Protein AF-A0A1Q9QWP8-F1 (afdb_monomer_lite)

Structure (mmCIF, N/CA/C/O backbone):
data_AF-A0A1Q9QWP8-F1
#
_entry.id   AF-A0A1Q9QWP8-F1
#
loop_
_atom_site.group_PDB
_atom_site.id
_atom_site.type_symbol
_atom_site.label_atom_id
_atom_site.label_alt_id
_atom_site.label_comp_id
_atom_site.label_asym_id
_atom_site.label_entity_id
_atom_site.label_seq_id
_atom_site.pdbx_PDB_ins_code
_atom_site.Cartn_x
_atom_site.Cartn_y
_atom_site.Cartn_z
_atom_site.occupancy
_atom_site.B_iso_or_equiv
_atom_site.auth_seq_id
_atom_site.auth_comp_id
_atom_site.auth_asym_id
_atom_site.auth_atom_id
_atom_site.pdbx_PDB_model_num
ATOM 1 N N . MET A 1 1 ? 18.441 2.548 13.757 1.00 45.31 1 MET A N 1
ATOM 2 C CA . MET A 1 1 ? 17.809 1.284 13.307 1.00 45.31 1 MET A CA 1
ATOM 3 C C . MET A 1 1 ? 16.833 1.587 12.165 1.00 45.31 1 MET A C 1
ATOM 5 O O . MET A 1 1 ? 15.636 1.509 12.371 1.00 45.31 1 MET A O 1
ATOM 9 N N . THR A 1 2 ? 17.316 1.989 10.984 1.00 48.22 2 THR A N 1
ATOM 10 C CA . THR A 1 2 ? 16.460 2.495 9.879 1.00 48.22 2 THR A CA 1
ATOM 11 C C . THR A 1 2 ? 16.659 1.765 8.548 1.00 48.22 2 THR A C 1
ATOM 13 O O . THR A 1 2 ? 15.758 1.760 7.720 1.00 48.22 2 THR A O 1
ATOM 16 N N . ALA A 1 3 ? 17.788 1.073 8.361 1.00 51.16 3 ALA A N 1
ATOM 17 C CA . ALA A 1 3 ? 18.102 0.400 7.099 1.00 51.16 3 ALA A CA 1
ATOM 18 C C . ALA A 1 3 ? 17.109 -0.723 6.746 1.00 51.16 3 ALA A C 1
ATOM 20 O O . ALA A 1 3 ? 16.724 -0.874 5.595 1.00 51.16 3 ALA A O 1
ATOM 21 N N . ARG A 1 4 ? 16.647 -1.501 7.735 1.00 53.50 4 ARG A N 1
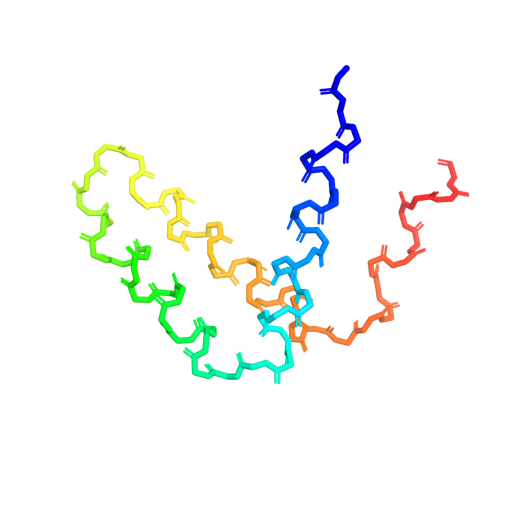ATOM 22 C CA . ARG A 1 4 ? 15.797 -2.681 7.488 1.00 53.50 4 ARG A CA 1
ATOM 23 C C . ARG A 1 4 ? 14.392 -2.332 6.986 1.00 53.50 4 ARG A C 1
ATOM 25 O O . ARG A 1 4 ? 13.808 -3.128 6.263 1.00 53.50 4 ARG A O 1
ATOM 32 N N . THR A 1 5 ? 13.870 -1.169 7.376 1.00 54.62 5 THR A N 1
ATOM 33 C CA . THR A 1 5 ? 12.561 -0.670 6.933 1.00 54.62 5 THR A CA 1
ATOM 34 C C . THR A 1 5 ? 12.649 -0.140 5.505 1.00 54.62 5 THR A C 1
ATOM 36 O O . THR A 1 5 ? 11.827 -0.519 4.685 1.00 54.62 5 THR A O 1
ATOM 39 N N . GLN A 1 6 ? 13.715 0.601 5.175 1.00 55.31 6 GLN A N 1
ATOM 40 C CA . GLN A 1 6 ? 13.962 1.094 3.813 1.00 55.31 6 GLN A CA 1
ATOM 41 C C . GLN A 1 6 ? 14.112 -0.053 2.800 1.00 55.31 6 GLN A C 1
ATOM 43 O O . GLN A 1 6 ? 13.450 -0.046 1.771 1.00 55.31 6 GLN A O 1
ATOM 48 N N . PHE A 1 7 ? 14.877 -1.104 3.131 1.00 57.66 7 PHE A N 1
ATOM 49 C CA . PHE A 1 7 ? 14.989 -2.287 2.261 1.00 57.66 7 PHE A CA 1
ATOM 50 C C . PHE A 1 7 ? 13.660 -3.028 2.070 1.00 57.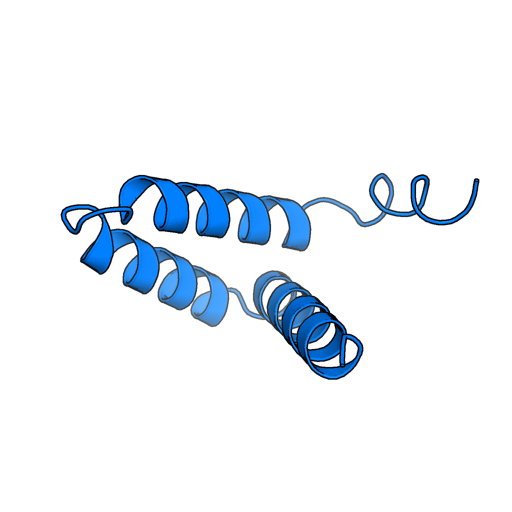66 7 PHE A C 1
ATOM 52 O O . PHE A 1 7 ? 13.443 -3.636 1.022 1.00 57.66 7 PHE A O 1
ATOM 59 N N . HIS A 1 8 ? 12.782 -3.013 3.077 1.00 61.94 8 HIS A N 1
ATOM 60 C CA . HIS A 1 8 ? 11.462 -3.623 2.961 1.00 61.94 8 HIS A CA 1
ATOM 61 C C . HIS A 1 8 ? 10.551 -2.795 2.048 1.00 61.94 8 HIS A C 1
ATOM 63 O O . HIS A 1 8 ? 9.905 -3.360 1.173 1.00 61.94 8 HIS A O 1
ATOM 69 N N . GLU A 1 9 ? 10.560 -1.469 2.192 1.00 61.28 9 GLU A N 1
ATOM 70 C CA . GLU A 1 9 ? 9.769 -0.555 1.361 1.00 61.28 9 GLU A CA 1
ATOM 71 C C . GLU A 1 9 ? 10.211 -0.568 -0.110 1.00 61.28 9 GLU A C 1
ATOM 73 O O . GLU A 1 9 ? 9.362 -0.681 -0.994 1.00 61.28 9 GLU A O 1
ATOM 78 N N . ASP A 1 10 ? 11.522 -0.555 -0.377 1.00 64.38 10 ASP A N 1
ATOM 79 C CA . ASP A 1 10 ? 12.067 -0.672 -1.737 1.00 64.38 10 ASP A CA 1
ATOM 80 C C . ASP A 1 10 ? 11.728 -2.030 -2.375 1.00 64.38 10 ASP A C 1
ATOM 82 O O . ASP A 1 10 ? 11.451 -2.111 -3.574 1.00 64.38 10 ASP A O 1
ATOM 86 N N . SER A 1 11 ? 11.694 -3.103 -1.572 1.00 75.94 11 SER A N 1
ATOM 87 C CA . SER A 1 11 ? 11.298 -4.436 -2.050 1.00 75.94 11 SER A CA 1
ATOM 88 C C . SER A 1 11 ? 9.814 -4.493 -2.417 1.00 75.94 11 SER A C 1
ATOM 90 O O . SER A 1 11 ? 9.465 -5.073 -3.442 1.00 75.94 11 SER A O 1
ATOM 92 N N . VAL A 1 12 ? 8.943 -3.868 -1.618 1.00 81.94 12 VAL A N 1
ATOM 93 C CA . VAL A 1 12 ? 7.497 -3.821 -1.884 1.00 81.94 12 VAL A CA 1
ATOM 94 C C . VAL A 1 12 ? 7.202 -3.011 -3.145 1.00 81.94 12 VAL A C 1
ATOM 96 O O . VAL A 1 12 ? 6.432 -3.468 -3.982 1.00 81.94 12 VAL A O 1
ATOM 99 N N . LEU A 1 13 ? 7.844 -1.855 -3.344 1.00 86.69 13 LEU A N 1
ATOM 100 C CA . LEU A 1 13 ? 7.662 -1.060 -4.567 1.00 86.69 13 LEU A CA 1
ATOM 101 C C . LEU A 1 13 ? 8.099 -1.816 -5.830 1.00 86.69 13 LEU A C 1
ATOM 103 O O . LEU A 1 13 ? 7.434 -1.714 -6.859 1.00 86.69 13 LEU A O 1
ATOM 107 N N . GLY A 1 14 ? 9.181 -2.599 -5.752 1.00 84.94 14 GLY A N 1
ATOM 108 C CA . GLY A 1 14 ? 9.599 -3.484 -6.842 1.00 84.94 14 GLY A CA 1
ATOM 109 C C . GLY A 1 14 ? 8.541 -4.540 -7.173 1.00 84.94 14 GLY A C 1
ATOM 110 O O . GLY A 1 14 ? 8.159 -4.677 -8.332 1.00 84.94 14 GLY A O 1
ATOM 111 N N . MET A 1 15 ? 8.007 -5.222 -6.154 1.00 87.06 15 MET A N 1
ATOM 112 C CA . MET A 1 15 ? 6.944 -6.223 -6.329 1.00 87.06 15 MET A CA 1
ATOM 113 C C . MET A 1 15 ? 5.667 -5.609 -6.916 1.00 87.06 15 MET A C 1
ATOM 115 O O . MET A 1 15 ? 5.117 -6.151 -7.863 1.00 87.06 15 MET A O 1
ATOM 119 N N . LEU A 1 16 ? 5.239 -4.437 -6.433 1.00 90.62 16 LEU A N 1
ATOM 120 C CA . LEU A 1 16 ? 4.052 -3.735 -6.943 1.00 90.62 16 LEU A CA 1
ATOM 121 C C . LEU A 1 16 ? 4.178 -3.284 -8.407 1.00 90.62 16 LEU A C 1
ATOM 123 O O . LEU A 1 16 ? 3.162 -3.042 -9.064 1.00 90.62 16 LEU A O 1
ATOM 127 N N . ARG A 1 17 ? 5.408 -3.108 -8.902 1.00 88.06 17 ARG A N 1
ATOM 128 C CA . ARG A 1 17 ? 5.678 -2.751 -10.298 1.00 88.06 17 ARG A CA 1
ATOM 129 C C . ARG A 1 17 ? 5.703 -3.979 -11.198 1.00 88.06 17 ARG A C 1
ATOM 131 O O . ARG A 1 17 ? 5.156 -3.930 -12.296 1.00 88.06 17 ARG A O 1
ATOM 138 N N . ASP A 1 18 ? 6.394 -5.024 -10.751 1.00 90.44 18 ASP A N 1
ATOM 139 C CA . ASP A 1 18 ? 6.762 -6.163 -11.590 1.00 90.44 18 ASP A CA 1
ATOM 140 C C . ASP A 1 18 ? 5.707 -7.293 -11.546 1.00 90.44 18 ASP A C 1
ATOM 142 O O . ASP A 1 18 ? 5.675 -8.123 -12.455 1.00 90.44 18 ASP A O 1
ATOM 146 N N . ASP A 1 19 ? 4.823 -7.302 -10.539 1.00 93.25 19 ASP A N 1
ATOM 147 C CA . ASP A 1 19 ? 3.755 -8.289 -10.344 1.00 93.25 19 ASP A CA 1
ATOM 148 C C . ASP A 1 19 ? 2.381 -7.600 -10.201 1.00 93.25 19 ASP A C 1
ATOM 150 O O . ASP A 1 19 ? 2.081 -6.907 -9.223 1.00 93.25 19 ASP A O 1
ATOM 154 N N . GLU A 1 20 ? 1.540 -7.767 -11.224 1.00 90.75 20 GLU A N 1
ATOM 155 C CA . GLU A 1 20 ? 0.204 -7.172 -11.266 1.00 90.75 20 G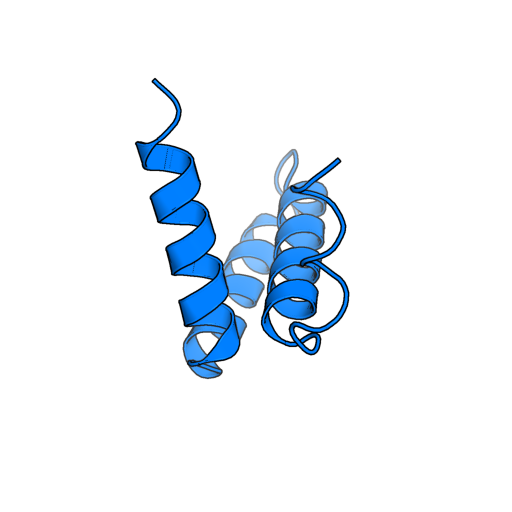LU A CA 1
ATOM 156 C C . GLU A 1 20 ? -0.777 -7.845 -10.299 1.00 90.75 20 GLU A C 1
ATOM 158 O O . GLU A 1 20 ? -1.577 -7.137 -9.682 1.00 90.75 20 GLU A O 1
ATOM 163 N N . ASP A 1 21 ? -0.686 -9.165 -10.124 1.00 94.56 21 ASP A N 1
ATOM 164 C CA . ASP A 1 21 ? -1.551 -9.917 -9.212 1.00 94.56 21 ASP A CA 1
ATOM 165 C C . ASP A 1 21 ? -1.238 -9.526 -7.765 1.00 94.56 21 ASP A C 1
ATOM 167 O O . ASP A 1 21 ? -2.144 -9.212 -6.992 1.00 94.56 21 ASP A O 1
ATOM 171 N N . PHE A 1 22 ? 0.049 -9.395 -7.429 1.00 92.69 22 PHE A N 1
ATOM 172 C CA . PHE A 1 22 ? 0.475 -8.879 -6.129 1.00 92.69 22 PHE A CA 1
ATOM 173 C C . PHE A 1 22 ? -0.041 -7.456 -5.872 1.00 92.69 22 PHE A C 1
ATOM 175 O O . PHE A 1 22 ? -0.487 -7.144 -4.769 1.00 92.69 22 PHE A O 1
ATOM 182 N N . ALA A 1 23 ? -0.020 -6.574 -6.877 1.00 93.38 23 ALA A N 1
ATOM 183 C CA . ALA A 1 23 ? -0.555 -5.221 -6.732 1.00 93.38 23 ALA A CA 1
ATOM 184 C C . ALA A 1 23 ? -2.074 -5.203 -6.488 1.00 93.38 23 ALA A C 1
ATOM 186 O O . ALA A 1 23 ? -2.560 -4.361 -5.727 1.00 93.38 23 ALA A O 1
ATOM 187 N N . LEU A 1 24 ? -2.818 -6.121 -7.112 1.00 94.88 24 LEU A N 1
ATOM 188 C CA . LEU A 1 24 ? -4.254 -6.286 -6.888 1.00 94.88 24 LEU A CA 1
ATOM 189 C C . LEU A 1 24 ? -4.542 -6.816 -5.481 1.00 94.88 24 LEU A C 1
ATOM 191 O O . LEU A 1 24 ? -5.376 -6.241 -4.784 1.00 94.88 24 LEU A O 1
ATOM 195 N N . GLU A 1 25 ? -3.826 -7.851 -5.039 1.00 96.25 25 GLU A N 1
ATOM 196 C CA . GLU A 1 25 ? -3.954 -8.408 -3.687 1.00 96.25 25 GLU A CA 1
ATOM 197 C C . GLU A 1 25 ? -3.599 -7.374 -2.612 1.00 96.25 25 GLU A C 1
ATOM 199 O O . GLU A 1 25 ? -4.315 -7.225 -1.623 1.00 96.25 25 GLU A O 1
ATOM 204 N N . TYR A 1 26 ? -2.539 -6.596 -2.835 1.00 93.31 26 TYR A N 1
ATOM 205 C CA . TYR A 1 26 ? -2.116 -5.530 -1.931 1.00 93.31 26 TYR A CA 1
ATOM 206 C C . TYR A 1 26 ? -3.183 -4.436 -1.778 1.00 93.31 26 TYR A C 1
ATOM 208 O O . TYR A 1 26 ? -3.435 -3.959 -0.670 1.00 93.31 26 TYR A O 1
ATOM 216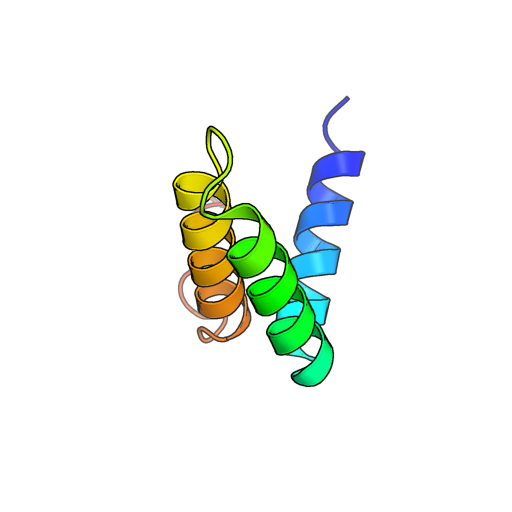 N N . LEU A 1 27 ? -3.838 -4.048 -2.879 1.00 94.75 27 LEU A N 1
ATOM 217 C CA . LEU A 1 27 ? -4.932 -3.078 -2.845 1.00 94.75 27 LEU A CA 1
ATOM 218 C C . LEU A 1 27 ? -6.198 -3.659 -2.203 1.00 94.75 27 LEU A C 1
ATOM 220 O O . LEU A 1 27 ? -6.872 -2.952 -1.457 1.00 94.75 27 LEU A O 1
ATOM 224 N N . ALA A 1 28 ? -6.515 -4.925 -2.483 1.00 96.00 28 ALA A N 1
ATOM 225 C CA . ALA A 1 28 ? -7.672 -5.612 -1.920 1.00 96.00 28 ALA A CA 1
ATOM 226 C C . ALA A 1 28 ? -7.560 -5.739 -0.396 1.00 96.00 28 ALA A C 1
ATOM 228 O O . ALA A 1 28 ? -8.494 -5.367 0.306 1.00 96.00 28 ALA A O 1
ATOM 229 N N . ALA A 1 29 ? -6.395 -6.141 0.119 1.00 95.06 29 ALA A N 1
ATOM 230 C CA . ALA A 1 29 ? -6.147 -6.214 1.557 1.00 95.06 29 ALA A CA 1
ATOM 231 C C . ALA A 1 29 ? -6.306 -4.845 2.244 1.00 95.06 29 ALA A C 1
ATOM 233 O O . ALA A 1 29 ? -6.883 -4.747 3.321 1.00 95.06 29 ALA A O 1
ATOM 234 N N . ALA A 1 30 ? -5.839 -3.764 1.610 1.00 94.94 30 ALA A N 1
ATOM 235 C CA . ALA A 1 30 ? -6.026 -2.417 2.147 1.00 94.94 30 ALA A CA 1
ATOM 236 C C . ALA A 1 30 ? -7.493 -1.947 2.092 1.00 94.94 30 ALA A C 1
ATOM 238 O O . ALA A 1 30 ? -7.904 -1.135 2.917 1.00 94.94 30 ALA A O 1
ATOM 239 N N . LEU A 1 31 ? -8.274 -2.435 1.122 1.00 96.44 31 LEU A N 1
ATOM 240 C CA . LEU A 1 31 ? -9.702 -2.141 1.008 1.00 96.44 31 LEU A CA 1
ATOM 241 C C . LEU A 1 31 ? -10.535 -2.906 2.044 1.00 96.44 31 LEU A C 1
ATOM 243 O O . LEU A 1 31 ? -11.505 -2.354 2.548 1.00 96.44 31 LEU A O 1
ATOM 247 N N . GLU A 1 32 ? -10.169 -4.147 2.369 1.00 97.31 32 GLU A N 1
ATOM 248 C CA . GLU A 1 32 ? -10.847 -4.948 3.402 1.00 97.31 32 GLU A CA 1
ATOM 249 C C . GLU A 1 32 ? -10.814 -4.266 4.776 1.00 97.31 32 GLU A C 1
ATOM 251 O O . GLU A 1 32 ? -11.784 -4.334 5.525 1.00 97.31 32 GLU A O 1
ATOM 256 N N . GLU A 1 33 ? -9.732 -3.547 5.069 1.00 94.81 33 GLU A N 1
ATOM 257 C CA . GLU A 1 33 ? -9.520 -2.845 6.337 1.00 94.81 33 GLU A CA 1
ATOM 258 C C . GLU A 1 33 ? -10.029 -1.389 6.315 1.00 94.81 33 GLU A C 1
ATOM 260 O O . GLU A 1 33 ? -9.838 -0.664 7.287 1.00 94.81 33 GLU A O 1
ATOM 265 N N . ILE A 1 34 ? -10.650 -0.910 5.225 1.00 95.75 34 ILE A N 1
ATOM 266 C CA . ILE A 1 34 ? -10.955 0.525 5.049 1.00 95.75 34 ILE A CA 1
ATOM 267 C C . ILE A 1 34 ? -11.912 1.087 6.113 1.00 95.75 34 ILE A C 1
ATOM 269 O O . ILE A 1 34 ? -11.785 2.251 6.492 1.00 95.75 34 ILE A O 1
ATOM 273 N N . ASP A 1 35 ? -12.836 0.256 6.602 1.00 95.81 35 ASP A N 1
ATOM 274 C CA . ASP A 1 35 ? -13.833 0.621 7.614 1.00 95.81 35 ASP A CA 1
ATOM 275 C C . ASP A 1 35 ? -13.257 0.619 9.045 1.00 95.81 35 ASP A C 1
ATOM 277 O O . ASP A 1 35 ? -13.903 1.098 9.984 1.00 95.81 35 ASP A O 1
ATOM 281 N N . GLU A 1 36 ? -12.041 0.098 9.230 1.00 96.19 36 GLU A N 1
ATOM 282 C CA . GLU A 1 36 ? -11.352 0.097 10.516 1.00 96.19 36 GLU A CA 1
ATOM 283 C C . GLU A 1 36 ? -10.723 1.472 10.817 1.00 96.19 36 GLU A C 1
ATOM 285 O O . GLU A 1 36 ? -10.432 2.265 9.913 1.00 96.19 36 GLU A O 1
ATOM 290 N N . PRO A 1 37 ? -10.465 1.806 12.095 1.00 96.69 37 PRO A N 1
ATOM 291 C CA . PRO A 1 37 ? -9.802 3.055 12.455 1.00 96.69 37 PRO A CA 1
ATOM 292 C C . PRO A 1 37 ? -8.441 3.221 11.756 1.00 96.69 37 PRO A C 1
ATOM 294 O O . PRO A 1 37 ? -7.493 2.489 12.032 1.00 96.69 37 PRO A O 1
ATOM 297 N N . GLY A 1 38 ? -8.329 4.227 10.882 1.00 93.50 38 GLY A N 1
ATOM 298 C CA . GLY A 1 38 ? -7.124 4.480 10.077 1.00 93.50 38 GLY A CA 1
ATOM 299 C C . GLY A 1 38 ? -7.057 3.690 8.761 1.00 93.50 38 GLY A C 1
ATOM 300 O O . GLY A 1 38 ? -6.113 3.874 7.994 1.00 93.50 38 GLY A O 1
ATOM 301 N N . GLY A 1 39 ? -8.063 2.864 8.462 1.00 93.94 39 GLY A N 1
ATOM 302 C CA . GLY A 1 39 ? -8.173 2.083 7.231 1.00 93.94 39 GLY A CA 1
ATOM 303 C C . GLY A 1 39 ? -8.154 2.937 5.968 1.00 93.94 39 GLY A C 1
ATOM 304 O O . GLY A 1 39 ? -7.414 2.646 5.030 1.00 93.94 39 GLY A O 1
ATOM 305 N N . GLU A 1 40 ? -8.875 4.060 5.968 1.00 96.19 40 GLU A N 1
ATOM 306 C CA . GLU A 1 40 ? -8.851 5.031 4.865 1.00 96.19 40 GLU A CA 1
ATOM 307 C C . GLU A 1 40 ? -7.432 5.550 4.560 1.00 96.19 40 GLU A C 1
ATOM 309 O O . GLU A 1 40 ? -7.040 5.659 3.396 1.00 96.19 40 GLU A O 1
ATOM 314 N N . GLU A 1 41 ? -6.628 5.841 5.589 1.00 95.19 41 GLU A N 1
ATOM 315 C CA . GLU A 1 41 ? -5.252 6.325 5.420 1.00 95.19 41 GLU A CA 1
ATOM 316 C C . GLU A 1 41 ? -4.347 5.232 4.834 1.00 95.19 41 GLU A C 1
ATOM 318 O O . GLU A 1 41 ? -3.525 5.506 3.954 1.00 95.19 41 GLU A O 1
ATOM 323 N N . ILE A 1 42 ? -4.529 3.986 5.284 1.00 93.19 42 ILE A N 1
ATOM 324 C CA . ILE A 1 42 ? -3.817 2.806 4.777 1.00 93.19 42 ILE A CA 1
ATOM 325 C C . ILE A 1 42 ? -4.189 2.542 3.315 1.00 93.19 42 ILE A C 1
ATOM 327 O O . ILE A 1 42 ? -3.306 2.318 2.484 1.00 93.19 42 ILE A O 1
ATOM 331 N N . PHE A 1 43 ? -5.471 2.633 2.971 1.00 94.25 43 PHE A N 1
ATOM 332 C CA . PHE A 1 43 ? -5.956 2.447 1.609 1.00 94.25 43 PHE A CA 1
ATOM 333 C C . PHE A 1 43 ? -5.403 3.511 0.652 1.00 94.25 43 PHE A C 1
ATOM 335 O O . PHE A 1 43 ? -4.880 3.191 -0.419 1.00 94.25 43 PHE A O 1
ATOM 342 N N . LEU A 1 44 ? -5.420 4.784 1.058 1.00 95.69 44 LEU A N 1
ATOM 343 C CA . LEU A 1 44 ? -4.821 5.871 0.278 1.00 95.69 44 LEU A CA 1
ATOM 344 C C . LEU A 1 44 ? -3.304 5.705 0.122 1.00 95.69 44 LEU A C 1
ATOM 346 O O . LEU A 1 44 ? -2.754 5.985 -0.950 1.00 95.69 44 LEU A O 1
ATOM 350 N N . LEU A 1 45 ? -2.618 5.225 1.163 1.00 92.06 45 LEU A N 1
ATOM 351 C CA . LEU A 1 45 ? -1.201 4.884 1.084 1.00 92.06 45 LEU A CA 1
ATOM 352 C C . LEU A 1 45 ? -0.963 3.758 0.071 1.00 92.06 45 LEU A C 1
ATOM 354 O O . LEU A 1 45 ? -0.047 3.878 -0.744 1.00 92.06 45 LEU A O 1
ATOM 358 N N . ALA A 1 46 ? -1.790 2.711 0.066 1.00 93.38 46 ALA A N 1
ATOM 359 C CA . ALA A 1 46 ? -1.671 1.609 -0.882 1.00 93.38 46 ALA A CA 1
ATOM 360 C C . ALA A 1 46 ? -1.827 2.081 -2.337 1.00 93.38 46 ALA A C 1
ATOM 362 O O . ALA A 1 46 ? -0.986 1.767 -3.183 1.00 93.38 46 ALA A O 1
ATOM 363 N N . ILE A 1 47 ? -2.820 2.936 -2.613 1.00 94.25 47 ILE A N 1
ATOM 364 C CA . ILE A 1 47 ? -2.998 3.568 -3.932 1.00 94.25 47 ILE A CA 1
ATOM 365 C C . ILE A 1 47 ? -1.750 4.362 -4.326 1.00 94.25 47 ILE A C 1
ATOM 367 O O . ILE A 1 47 ? -1.260 4.231 -5.451 1.00 94.25 47 ILE A O 1
ATOM 371 N N . ARG A 1 48 ? -1.207 5.174 -3.409 1.00 92.12 48 ARG A N 1
ATOM 372 C CA . ARG A 1 48 ? 0.005 5.959 -3.670 1.00 92.12 48 ARG A CA 1
ATOM 373 C C . ARG A 1 48 ? 1.191 5.064 -4.019 1.00 92.12 48 ARG A C 1
ATOM 375 O O . ARG A 1 48 ? 1.905 5.379 -4.964 1.00 92.12 48 ARG A O 1
ATOM 382 N N . ARG A 1 49 ? 1.389 3.961 -3.292 1.00 90.00 49 ARG A N 1
ATOM 383 C CA . ARG A 1 49 ? 2.484 3.010 -3.538 1.00 90.00 49 ARG A CA 1
ATOM 384 C C . ARG A 1 49 ? 2.357 2.337 -4.902 1.00 90.00 49 ARG A C 1
ATOM 386 O O . ARG A 1 49 ? 3.351 2.233 -5.610 1.00 90.00 49 ARG A O 1
ATOM 393 N N . ILE A 1 50 ? 1.149 1.950 -5.310 1.00 91.19 50 ILE A N 1
ATOM 394 C CA . ILE A 1 50 ? 0.902 1.369 -6.640 1.00 91.19 50 ILE A CA 1
ATOM 395 C C . ILE A 1 50 ? 1.149 2.407 -7.742 1.00 91.19 50 ILE A C 1
ATOM 397 O O . ILE A 1 50 ? 1.787 2.102 -8.749 1.00 91.19 50 ILE A O 1
ATOM 401 N N . ALA A 1 51 ? 0.688 3.646 -7.553 1.00 90.06 51 ALA A N 1
ATOM 402 C CA . ALA A 1 51 ? 0.933 4.732 -8.499 1.00 90.06 51 ALA A CA 1
ATOM 403 C C . ALA A 1 51 ? 2.427 5.080 -8.611 1.00 90.06 51 ALA A C 1
ATOM 405 O O . ALA A 1 51 ? 2.910 5.365 -9.703 1.00 90.06 51 ALA A O 1
ATOM 406 N N . GLU A 1 52 ? 3.163 5.033 -7.501 1.00 88.06 52 GLU A N 1
ATOM 407 C CA . GLU A 1 52 ? 4.612 5.237 -7.457 1.00 88.06 52 GLU A CA 1
ATOM 408 C C . GLU A 1 52 ? 5.369 4.096 -8.143 1.00 88.06 52 GLU A C 1
ATOM 410 O O . GLU A 1 52 ? 6.260 4.356 -8.947 1.00 88.06 52 GLU A O 1
ATOM 415 N N . ALA A 1 53 ? 4.974 2.847 -7.895 1.00 88.44 53 ALA A N 1
ATOM 416 C CA . ALA A 1 53 ? 5.564 1.672 -8.524 1.00 88.44 53 ALA A CA 1
ATOM 417 C C . ALA A 1 53 ? 5.345 1.648 -10.049 1.00 88.44 53 ALA A C 1
ATOM 419 O O . ALA A 1 53 ? 6.239 1.251 -10.795 1.00 88.44 53 ALA A O 1
ATOM 420 N N . ARG A 1 54 ? 4.171 2.097 -10.519 1.00 85.50 54 ARG A N 1
ATOM 421 C CA . ARG A 1 54 ? 3.783 2.109 -11.944 1.00 85.50 54 ARG A CA 1
ATOM 422 C C . ARG A 1 54 ? 4.138 3.401 -12.681 1.00 85.50 54 ARG A C 1
ATOM 424 O O . ARG A 1 54 ? 4.133 3.422 -13.911 1.00 85.50 54 ARG A O 1
ATOM 431 N N . GLY A 1 55 ? 4.418 4.483 -11.959 1.00 79.38 55 GLY A N 1
ATOM 432 C CA . GLY A 1 55 ? 4.916 5.723 -12.540 1.00 79.38 55 GLY A CA 1
ATOM 433 C C . GLY A 1 55 ? 6.321 5.513 -13.097 1.00 79.38 55 GLY A C 1
ATOM 434 O O . GLY A 1 55 ? 7.156 4.881 -12.455 1.00 79.38 55 GLY A O 1
ATOM 435 N N . GLU A 1 56 ? 6.603 6.031 -14.296 1.00 58.12 56 GLU A N 1
ATOM 436 C CA . GLU A 1 5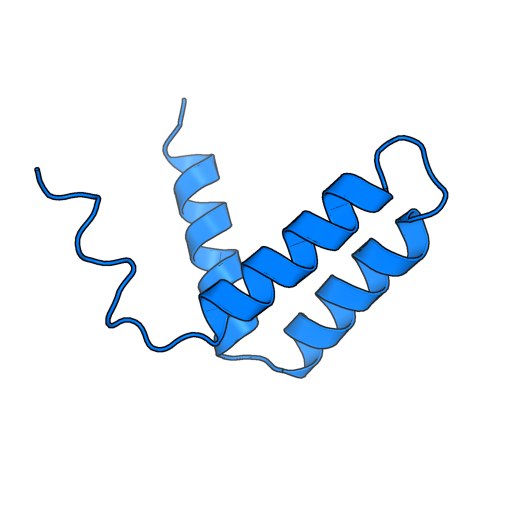6 ? 7.945 5.909 -14.870 1.00 58.12 56 GLU A CA 1
ATOM 437 C C . GLU A 1 56 ? 9.020 6.406 -13.877 1.00 58.12 56 GLU A C 1
ATOM 439 O O . GLU A 1 56 ? 8.849 7.483 -13.290 1.00 58.12 56 GLU A O 1
ATOM 444 N N . PRO A 1 57 ? 10.161 5.703 -13.721 1.00 53.97 57 PRO A N 1
ATOM 445 C CA . PRO A 1 57 ? 11.225 6.043 -12.762 1.00 53.97 57 PRO A CA 1
ATOM 446 C C . PRO A 1 57 ? 11.922 7.409 -12.985 1.00 53.97 57 PRO A C 1
ATOM 448 O O . PRO A 1 57 ? 12.922 7.718 -12.341 1.00 53.97 57 PRO A O 1
ATOM 451 N N . GLY A 1 58 ? 11.405 8.272 -13.862 1.00 45.91 58 GLY A N 1
ATOM 452 C CA . GLY A 1 58 ? 12.017 9.534 -14.278 1.00 45.91 58 GLY A CA 1
ATOM 453 C C . GLY A 1 58 ? 11.763 10.764 -13.396 1.00 45.91 58 GLY A C 1
ATOM 454 O O . GLY A 1 58 ? 12.306 11.822 -13.706 1.00 45.91 58 GLY A O 1
ATOM 455 N N . LYS A 1 59 ? 10.962 10.694 -12.319 1.00 45.44 59 LYS A N 1
ATOM 456 C CA . LYS A 1 59 ? 10.703 11.872 -11.449 1.00 45.44 59 LYS A CA 1
ATOM 457 C C . LYS A 1 59 ? 10.972 11.696 -9.953 1.00 45.44 59 LYS A C 1
ATOM 459 O O . LYS A 1 59 ? 11.150 12.706 -9.278 1.00 45.44 59 LYS A O 1
ATOM 464 N N . ALA A 1 60 ? 11.080 10.473 -9.437 1.00 43.72 60 ALA A N 1
ATOM 465 C CA . ALA A 1 60 ? 11.439 10.254 -8.030 1.00 43.72 60 ALA A CA 1
ATOM 466 C C . ALA A 1 60 ? 12.961 10.341 -7.775 1.00 43.72 60 ALA A C 1
ATOM 468 O O . ALA A 1 60 ? 13.389 10.661 -6.670 1.00 43.72 60 ALA A O 1
ATOM 469 N N . ALA A 1 61 ? 13.790 10.156 -8.810 1.00 39.66 61 ALA A N 1
ATOM 470 C CA . ALA A 1 61 ? 15.252 10.153 -8.690 1.00 39.66 61 ALA A CA 1
ATOM 471 C C . ALA A 1 6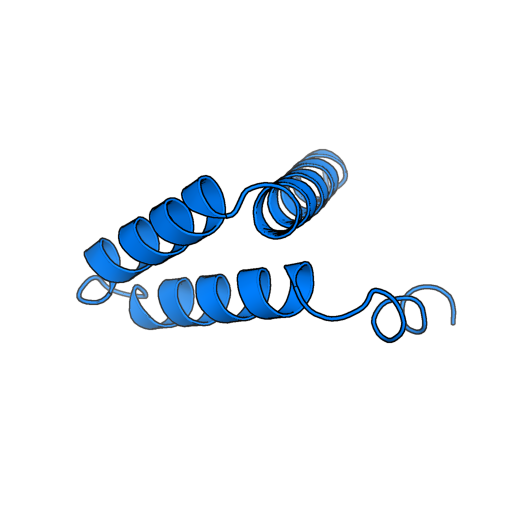1 ? 15.903 11.541 -8.468 1.00 39.66 61 ALA A C 1
ATOM 473 O O . ALA A 1 61 ? 17.116 11.615 -8.299 1.00 39.66 61 ALA A O 1
ATOM 474 N N . ILE A 1 62 ? 15.141 12.645 -8.450 1.00 39.09 62 ILE A N 1
ATOM 475 C CA . ILE A 1 62 ? 15.701 14.007 -8.297 1.00 39.09 62 ILE A CA 1
ATOM 476 C C . ILE A 1 62 ? 15.702 14.505 -6.836 1.00 39.09 62 ILE A C 1
ATOM 478 O O . ILE A 1 62 ? 16.321 15.523 -6.546 1.00 39.09 62 ILE A O 1
ATOM 482 N N . LEU A 1 63 ? 15.090 13.799 -5.878 1.00 44.69 63 LEU A N 1
ATOM 483 C CA . LEU A 1 63 ? 14.940 14.328 -4.508 1.00 44.69 63 LEU A CA 1
ATOM 484 C C . LEU A 1 63 ? 15.815 13.676 -3.428 1.00 44.69 63 LEU A C 1
ATOM 486 O O . LEU A 1 63 ? 15.660 14.011 -2.259 1.00 44.69 63 LEU A O 1
ATOM 490 N N . ILE A 1 64 ? 16.775 12.817 -3.788 1.00 46.19 64 ILE A N 1
ATOM 491 C CA . ILE A 1 64 ? 17.714 12.219 -2.812 1.00 46.19 64 ILE A CA 1
ATOM 492 C C . ILE A 1 64 ? 19.177 12.635 -3.072 1.00 46.19 64 ILE A C 1
ATOM 494 O O . ILE A 1 64 ? 20.104 11.991 -2.590 1.00 46.19 64 ILE A O 1
ATOM 498 N N . ALA A 1 65 ? 19.410 13.709 -3.838 1.00 40.59 65 ALA A N 1
ATOM 499 C CA . ALA A 1 65 ? 20.761 14.153 -4.201 1.00 40.59 65 ALA A CA 1
ATOM 500 C C . ALA A 1 65 ? 21.039 15.663 -4.048 1.00 40.59 65 ALA A C 1
ATOM 502 O O . ALA A 1 65 ? 21.979 16.142 -4.674 1.00 40.59 65 ALA A O 1
ATOM 503 N N . GLN A 1 66 ? 20.284 16.414 -3.235 1.00 39.16 66 GLN A N 1
ATOM 504 C CA . GLN A 1 66 ? 20.582 17.830 -2.944 1.00 39.16 66 GLN A CA 1
ATOM 505 C C . GLN A 1 66 ? 20.487 18.136 -1.450 1.00 39.16 66 GLN A C 1
ATOM 507 O O . GLN A 1 66 ? 19.510 17.667 -0.824 1.00 39.16 66 GLN A O 1
#

Organism: Pseudomonas putida (NCBI:txid303)

Secondary structure (DSSP, 8-state):
--HHHHHHHHHHHHHHHH-HHHHHHHHHHHHHTTTSTTHHHHHHHHHHHHHHHHS-TTTGGGSS--

pLDDT: mean 78.56, std 20.36, range [39.09, 97.31]

Radius of gyration: 13.26 Å; chains: 1; bounding box: 35×28×28 Å

Foldseek 3Di:
DPPVVVVVLVVLLQCLQPPVVSLVVLLVVLVVCCPPVCSVVSNVVSVVSSCVSNPPPPPPVPPPPD

Sequence (66 aa):
MTARTQFHEDSVLGMLRDDEDFALEYLAAALEEIDEPGGEEIFLLAIRRIAEARGEPGKAAILIAQ